Protein AF-A0A5B7VS23-F1 (afdb_monomer_lite)

Foldseek 3Di:
DDQDAPPVVVLVVLVVLLVVLLVDPDDVVNVVSLVVSLVVLVVCVVVRNYDPVSSVVSNVSSVVSSCVVVVNDD

Structure (mmCIF, N/CA/C/O backbone):
data_AF-A0A5B7VS23-F1
#
_entry.id   AF-A0A5B7VS23-F1
#
loop_
_atom_site.group_PDB
_atom_site.id
_atom_site.type_symbol
_atom_site.label_atom_id
_atom_site.label_alt_id
_atom_site.label_comp_id
_atom_site.label_asym_id
_atom_site.label_entity_id
_atom_site.label_seq_id
_atom_site.pdbx_PDB_ins_code
_atom_site.Cartn_x
_atom_site.Cartn_y
_atom_site.Cartn_z
_atom_site.occupancy
_atom_site.B_iso_or_equiv
_atom_site.auth_seq_id
_atom_site.auth_comp_id
_atom_site.auth_asym_id
_atom_site.auth_atom_id
_atom_site.pdbx_PDB_model_num
ATOM 1 N N . MET A 1 1 ? -15.635 -7.572 19.883 1.00 51.53 1 MET A N 1
ATOM 2 C CA . MET A 1 1 ? -14.385 -6.783 19.924 1.00 51.53 1 MET A CA 1
ATOM 3 C C . MET A 1 1 ? -14.619 -5.526 19.108 1.00 51.53 1 MET A C 1
ATOM 5 O O . MET A 1 1 ? -15.058 -5.666 17.976 1.00 51.53 1 MET A O 1
ATOM 9 N N . GLN A 1 2 ? -14.408 -4.331 19.667 1.00 60.44 2 GLN A N 1
ATOM 10 C CA . GLN A 1 2 ? -14.288 -3.122 18.846 1.00 60.44 2 GLN A CA 1
ATOM 11 C C . GLN A 1 2 ? -12.888 -3.142 18.233 1.00 60.44 2 GLN A C 1
ATOM 13 O O . GLN A 1 2 ? -11.902 -3.208 18.963 1.00 60.44 2 GLN A O 1
ATOM 18 N N . ILE A 1 3 ? -12.812 -3.187 16.906 1.00 69.25 3 ILE A N 1
ATOM 19 C CA . ILE A 1 3 ? -11.554 -3.029 16.183 1.00 69.25 3 ILE A CA 1
ATOM 20 C C . ILE A 1 3 ? -11.247 -1.532 16.182 1.00 69.25 3 ILE A C 1
ATOM 22 O O . ILE A 1 3 ? -12.086 -0.728 15.778 1.00 69.25 3 ILE A O 1
ATOM 26 N N . GLU A 1 4 ? -10.078 -1.156 16.696 1.00 79.88 4 GLU A N 1
ATOM 27 C CA . GLU A 1 4 ? -9.631 0.234 16.685 1.00 79.88 4 GLU A CA 1
ATOM 28 C C . GLU A 1 4 ? -9.217 0.613 15.259 1.00 79.88 4 GLU A C 1
ATOM 30 O O . GLU A 1 4 ? -8.189 0.162 14.744 1.00 79.88 4 GLU A O 1
ATOM 35 N N . GLN A 1 5 ? -10.056 1.418 14.611 1.00 82.44 5 GLN A N 1
ATOM 36 C CA . GLN A 1 5 ? -9.778 1.977 13.294 1.00 82.44 5 GLN A CA 1
ATOM 37 C C . GLN A 1 5 ? -8.550 2.887 13.338 1.00 82.44 5 GLN A C 1
ATOM 39 O O . GLN A 1 5 ? -8.385 3.682 14.260 1.00 82.44 5 GLN A O 1
ATOM 44 N N . ASN A 1 6 ? -7.714 2.794 12.304 1.00 84.12 6 ASN A N 1
ATOM 45 C CA . ASN A 1 6 ? -6.518 3.613 12.105 1.00 84.12 6 ASN A CA 1
ATOM 46 C C . ASN A 1 6 ? -5.507 3.538 13.258 1.00 84.12 6 ASN A C 1
ATOM 48 O O . ASN A 1 6 ? -4.771 4.497 13.497 1.00 84.12 6 ASN A O 1
ATOM 52 N N . ASN A 1 7 ? -5.442 2.403 13.961 1.00 89.31 7 ASN A N 1
ATOM 53 C CA . ASN A 1 7 ? -4.429 2.198 14.987 1.00 89.31 7 ASN A CA 1
ATOM 54 C C . ASN A 1 7 ? -3.014 2.489 14.417 1.00 89.31 7 ASN A C 1
ATOM 56 O O . ASN A 1 7 ? -2.690 2.003 13.323 1.00 89.31 7 ASN A O 1
ATOM 60 N N . PRO A 1 8 ? -2.146 3.217 15.148 1.00 85.31 8 PRO A N 1
ATOM 61 C CA . PRO A 1 8 ? -0.815 3.612 14.679 1.00 85.31 8 PRO A CA 1
ATOM 62 C C . PRO A 1 8 ? 0.041 2.453 14.156 1.00 85.31 8 PRO A C 1
ATOM 64 O O . PRO A 1 8 ? 0.740 2.600 13.158 1.00 85.31 8 PRO A O 1
ATOM 67 N N . THR A 1 9 ? -0.042 1.274 14.778 1.00 87.31 9 THR A N 1
ATOM 68 C CA . THR A 1 9 ? 0.696 0.075 14.358 1.00 87.31 9 THR A CA 1
ATOM 69 C C . THR A 1 9 ? 0.201 -0.469 13.017 1.00 87.31 9 THR A C 1
ATOM 71 O O . THR A 1 9 ? 1.000 -0.959 12.216 1.00 87.31 9 THR A O 1
ATOM 74 N N . THR A 1 10 ? -1.102 -0.386 12.737 1.00 86.69 10 THR A N 1
ATOM 75 C CA . THR A 1 10 ? -1.663 -0.765 11.430 1.00 86.69 10 THR A CA 1
ATOM 76 C C . THR A 1 10 ? -1.139 0.163 10.339 1.00 86.69 10 THR A C 1
ATOM 78 O O . THR A 1 10 ? -0.711 -0.314 9.286 1.00 86.69 10 THR A O 1
ATOM 81 N N . LEU A 1 11 ? -1.121 1.472 10.607 1.00 87.50 11 LEU A N 1
ATOM 82 C CA . LEU A 1 11 ? -0.633 2.471 9.656 1.00 87.50 11 LEU A CA 1
ATOM 83 C C . LEU A 1 11 ? 0.869 2.334 9.415 1.00 87.50 11 LEU A C 1
ATOM 85 O O . LEU A 1 11 ? 1.300 2.307 8.267 1.00 87.50 11 LEU A O 1
ATOM 89 N N . GLU A 1 12 ? 1.664 2.147 10.468 1.00 90.19 12 GLU A N 1
ATOM 90 C CA . GLU A 1 12 ? 3.107 1.919 10.350 1.00 90.19 12 GLU A CA 1
ATOM 91 C C . GLU A 1 12 ? 3.413 0.701 9.467 1.00 90.19 12 GLU A C 1
ATOM 93 O O . GLU A 1 12 ? 4.250 0.767 8.564 1.00 90.19 12 GLU A O 1
ATOM 98 N N . ARG A 1 13 ? 2.690 -0.408 9.668 1.00 88.44 13 ARG A N 1
ATOM 99 C CA . ARG A 1 13 ? 2.826 -1.606 8.826 1.00 88.44 13 ARG A CA 1
ATOM 100 C C . ARG A 1 13 ? 2.436 -1.334 7.378 1.00 88.44 13 ARG A C 1
ATOM 102 O O . ARG A 1 13 ? 3.096 -1.853 6.479 1.00 88.44 13 ARG A O 1
ATOM 109 N N . ALA A 1 14 ? 1.393 -0.536 7.154 1.00 86.69 14 ALA A N 1
ATOM 110 C CA . ALA A 1 14 ? 0.961 -0.162 5.816 1.00 86.69 14 ALA A CA 1
ATOM 111 C C . ALA A 1 14 ? 2.016 0.668 5.089 1.00 86.69 14 ALA A C 1
ATOM 113 O O . ALA A 1 14 ? 2.444 0.278 4.003 1.00 86.69 14 ALA A O 1
ATOM 114 N N . HIS A 1 15 ? 2.517 1.728 5.722 1.00 88.31 15 HIS A N 1
ATOM 115 C CA . HIS A 1 15 ? 3.587 2.544 5.156 1.00 88.31 15 HIS A CA 1
ATOM 116 C C . HIS A 1 15 ? 4.853 1.725 4.915 1.00 88.31 15 HIS A C 1
ATOM 118 O O . HIS A 1 15 ? 5.421 1.798 3.831 1.00 88.31 15 HIS A O 1
ATOM 124 N N . LYS A 1 16 ? 5.251 0.855 5.852 1.00 87.88 16 LYS A N 1
ATOM 125 C CA . LYS A 1 16 ? 6.408 -0.030 5.661 1.00 87.88 16 LYS A CA 1
ATOM 126 C C . LYS A 1 16 ? 6.259 -0.912 4.422 1.00 87.88 16 LYS A C 1
ATOM 128 O O . LYS A 1 16 ? 7.218 -1.093 3.677 1.00 87.88 16 LYS A O 1
ATOM 133 N N . LYS A 1 17 ? 5.066 -1.461 4.190 1.00 85.38 17 LYS A N 1
ATOM 134 C CA . LYS A 1 17 ? 4.797 -2.318 3.031 1.00 85.38 17 LYS A CA 1
ATOM 135 C C . LYS A 1 17 ? 4.802 -1.530 1.716 1.00 85.38 17 LYS A C 1
ATOM 137 O O . LYS A 1 17 ? 5.258 -2.059 0.709 1.00 85.38 17 LYS A O 1
ATOM 142 N N . ILE A 1 18 ? 4.368 -0.268 1.743 1.00 86.31 18 ILE A N 1
ATOM 143 C CA . ILE A 1 18 ? 4.501 0.665 0.615 1.00 86.31 18 ILE A CA 1
ATOM 144 C C . ILE A 1 18 ? 5.984 0.969 0.349 1.00 86.31 18 ILE A C 1
ATOM 146 O O . ILE A 1 18 ? 6.430 0.857 -0.788 1.00 86.31 18 ILE A O 1
ATOM 150 N N . THR A 1 19 ? 6.782 1.264 1.379 1.00 84.12 19 THR A N 1
ATOM 151 C CA . THR A 1 19 ? 8.228 1.515 1.236 1.00 84.12 19 THR A CA 1
ATOM 152 C C . THR A 1 19 ? 8.975 0.312 0.661 1.00 84.12 19 THR A C 1
ATOM 154 O O . THR A 1 19 ? 9.869 0.492 -0.154 1.00 84.12 19 THR A O 1
ATOM 157 N N . GLN A 1 20 ? 8.582 -0.917 1.007 1.00 80.25 20 GLN A N 1
ATOM 158 C CA . GLN A 1 20 ? 9.202 -2.140 0.476 1.00 80.25 20 GLN A CA 1
ATOM 159 C C . GLN A 1 20 ? 9.049 -2.328 -1.042 1.00 80.25 20 GLN A C 1
ATOM 161 O O . GLN A 1 20 ? 9.746 -3.167 -1.615 1.00 80.25 20 GLN A O 1
ATOM 166 N N . LEU A 1 21 ? 8.163 -1.579 -1.709 1.00 75.06 21 LEU A N 1
ATOM 167 C CA . LEU A 1 21 ? 8.149 -1.522 -3.172 1.00 75.06 21 LEU A CA 1
ATOM 168 C C . LEU A 1 21 ? 9.346 -0.754 -3.728 1.00 75.06 21 LEU A C 1
ATOM 170 O O . LEU A 1 21 ? 9.834 -1.114 -4.791 1.00 75.06 21 LEU A O 1
ATOM 174 N N . ALA A 1 22 ? 9.848 0.254 -3.012 1.00 68.00 22 ALA A N 1
ATOM 175 C CA . ALA A 1 22 ? 10.986 1.058 -3.453 1.00 68.00 22 ALA A CA 1
ATOM 176 C C . ALA A 1 22 ? 12.305 0.269 -3.494 1.00 68.00 22 ALA A C 1
ATOM 178 O O . ALA A 1 22 ? 13.186 0.606 -4.278 1.00 68.00 22 ALA A O 1
ATOM 179 N N . ASP A 1 23 ? 12.421 -0.800 -2.701 1.00 69.69 23 ASP A N 1
ATOM 180 C CA . ASP A 1 23 ? 13.607 -1.668 -2.663 1.00 69.69 23 ASP A CA 1
ATOM 181 C C . ASP A 1 23 ? 13.638 -2.710 -3.800 1.00 69.69 23 ASP A C 1
ATOM 183 O O . ASP A 1 23 ? 14.534 -3.554 -3.860 1.00 69.69 23 ASP A O 1
ATOM 187 N N . VAL A 1 24 ? 12.647 -2.702 -4.697 1.00 68.69 24 VAL A N 1
ATOM 188 C CA . VAL A 1 24 ? 12.549 -3.674 -5.789 1.00 68.69 24 VAL A CA 1
ATOM 189 C C . VAL A 1 24 ? 13.477 -3.277 -6.931 1.00 68.69 24 VAL A C 1
ATOM 191 O O . VAL A 1 24 ? 13.299 -2.246 -7.574 1.00 68.69 24 VAL A O 1
ATOM 194 N N . THR A 1 25 ? 14.446 -4.140 -7.221 1.00 64.19 25 THR A N 1
ATOM 195 C CA . THR A 1 25 ? 15.393 -3.974 -8.330 1.00 64.19 25 THR A CA 1
ATOM 196 C C . THR A 1 25 ? 14.956 -4.664 -9.624 1.00 64.19 25 THR A C 1
ATOM 198 O O . THR A 1 25 ? 15.560 -4.406 -10.664 1.00 64.19 25 THR A O 1
ATOM 201 N N . ASP A 1 26 ? 13.908 -5.499 -9.597 1.00 68.88 26 ASP A N 1
ATOM 202 C CA . ASP A 1 26 ? 13.470 -6.299 -10.748 1.00 68.88 26 ASP A CA 1
ATOM 203 C C . ASP A 1 26 ? 12.024 -5.983 -11.178 1.00 68.88 26 ASP A C 1
ATOM 205 O O . ASP A 1 26 ? 11.083 -6.023 -10.384 1.00 68.88 26 ASP A O 1
ATOM 209 N N . ARG A 1 27 ? 11.824 -5.662 -12.461 1.00 63.19 27 ARG A N 1
ATOM 210 C CA . ARG A 1 27 ? 10.529 -5.185 -12.995 1.00 63.19 27 ARG A CA 1
ATOM 211 C C . ARG A 1 27 ? 9.383 -6.208 -12.932 1.00 63.19 27 ARG A C 1
ATOM 213 O O . ARG A 1 27 ? 8.276 -5.791 -12.609 1.00 63.19 27 ARG A O 1
ATOM 220 N N . PRO A 1 28 ? 9.580 -7.513 -13.204 1.00 67.00 28 PRO A N 1
ATOM 221 C CA . PRO A 1 28 ? 8.506 -8.506 -13.085 1.00 67.00 28 PRO A CA 1
ATOM 222 C C . PRO A 1 28 ? 8.006 -8.670 -11.641 1.00 67.00 28 PRO A C 1
ATOM 224 O O . PRO A 1 28 ? 6.857 -9.043 -11.413 1.00 67.00 28 PRO A O 1
ATOM 227 N N . ASP A 1 29 ? 8.863 -8.375 -10.662 1.00 80.94 29 ASP A N 1
ATOM 228 C CA . ASP A 1 29 ? 8.546 -8.432 -9.233 1.00 80.94 29 ASP A CA 1
ATOM 229 C C . ASP A 1 29 ? 7.743 -7.196 -8.779 1.00 80.94 29 ASP A C 1
ATOM 231 O O . ASP A 1 29 ? 6.935 -7.270 -7.851 1.00 80.94 29 ASP A O 1
ATOM 235 N N . LEU A 1 30 ? 7.883 -6.067 -9.483 1.00 84.56 30 LEU A N 1
ATOM 236 C CA . LEU A 1 30 ? 7.212 -4.807 -9.157 1.00 84.56 30 LEU A CA 1
ATOM 237 C C . LEU A 1 30 ? 5.678 -4.905 -9.238 1.00 84.56 30 LEU A C 1
ATOM 239 O O . LEU A 1 30 ? 4.992 -4.550 -8.278 1.00 84.56 30 LEU A O 1
ATOM 243 N N . ASP A 1 31 ? 5.132 -5.413 -10.347 1.00 87.75 31 ASP A N 1
ATOM 244 C CA . ASP A 1 31 ? 3.674 -5.514 -10.552 1.00 87.75 31 ASP A CA 1
ATOM 245 C C . ASP A 1 31 ? 3.029 -6.547 -9.614 1.00 87.75 31 ASP A C 1
ATOM 247 O O . ASP A 1 31 ? 1.936 -6.334 -9.072 1.00 87.75 31 ASP A O 1
ATOM 251 N N . SER A 1 32 ? 3.735 -7.654 -9.367 1.00 87.44 32 SER A N 1
ATOM 252 C CA . SER A 1 32 ? 3.321 -8.682 -8.410 1.00 87.44 32 SER A CA 1
ATOM 253 C C . SER A 1 32 ? 3.238 -8.110 -6.993 1.00 87.44 32 SER A C 1
ATOM 255 O O . SER A 1 32 ? 2.213 -8.229 -6.316 1.00 87.44 32 SER A O 1
ATOM 257 N N . ARG A 1 33 ? 4.279 -7.398 -6.548 1.00 86.06 33 ARG A N 1
ATOM 258 C CA . ARG A 1 33 ? 4.304 -6.771 -5.220 1.00 86.06 33 ARG A CA 1
ATOM 259 C C . ARG A 1 33 ? 3.288 -5.654 -5.077 1.00 86.06 33 ARG A C 1
ATOM 261 O O . ARG A 1 33 ? 2.681 -5.544 -4.011 1.00 86.06 33 ARG A O 1
ATOM 268 N N . PHE A 1 34 ? 3.065 -4.866 -6.127 1.00 90.50 34 PHE A N 1
ATOM 269 C CA . PHE A 1 34 ? 2.011 -3.857 -6.134 1.00 90.50 34 PHE A CA 1
ATOM 270 C C . PHE A 1 34 ? 0.646 -4.514 -5.912 1.00 90.50 34 PHE A C 1
ATOM 272 O O . PHE A 1 34 ? -0.100 -4.100 -5.024 1.00 90.50 34 PHE A O 1
ATOM 279 N N . SER A 1 35 ? 0.365 -5.606 -6.628 1.00 90.81 35 SER A N 1
ATOM 280 C CA . SER A 1 35 ? -0.873 -6.377 -6.473 1.00 90.81 35 SER A CA 1
ATOM 281 C C . SER A 1 35 ? -1.032 -6.930 -5.050 1.00 90.81 35 SER A C 1
ATOM 283 O O . SER A 1 35 ? -2.101 -6.816 -4.447 1.00 90.81 35 SER A O 1
ATOM 285 N N . VAL A 1 36 ? 0.044 -7.466 -4.461 1.00 91.25 36 VAL A N 1
ATOM 286 C CA . VAL A 1 36 ? 0.050 -7.964 -3.074 1.0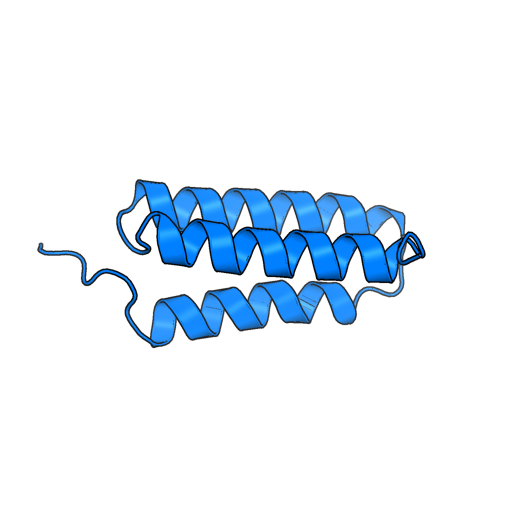0 91.25 36 VAL A CA 1
ATOM 287 C C . VAL A 1 36 ? -0.180 -6.841 -2.055 1.00 91.25 36 VAL A C 1
ATOM 289 O O . VAL A 1 36 ? -0.922 -7.026 -1.085 1.00 91.25 36 VAL A O 1
ATOM 292 N N . ALA A 1 37 ? 0.448 -5.677 -2.234 1.00 91.88 37 ALA A N 1
ATOM 293 C CA . ALA A 1 37 ? 0.264 -4.523 -1.356 1.00 91.88 37 ALA A CA 1
ATOM 294 C C . ALA A 1 37 ? -1.166 -3.966 -1.454 1.00 91.88 37 ALA A C 1
ATOM 296 O O . ALA A 1 37 ? -1.801 -3.739 -0.424 1.00 91.88 37 ALA A O 1
ATOM 297 N N . SER A 1 38 ? -1.699 -3.844 -2.671 1.00 93.75 38 SER A N 1
ATOM 298 C CA . SER A 1 38 ? -3.069 -3.401 -2.957 1.00 93.75 38 SER A CA 1
ATOM 299 C C . SER A 1 38 ? -4.121 -4.321 -2.320 1.00 93.75 38 SER A C 1
ATOM 301 O O . SER A 1 38 ? -5.014 -3.863 -1.596 1.00 93.75 38 SER A O 1
ATOM 303 N N . GLY A 1 39 ? -3.969 -5.639 -2.490 1.00 93.25 39 GLY A N 1
ATOM 304 C CA . GLY A 1 39 ? -4.842 -6.630 -1.857 1.00 93.25 39 GLY A CA 1
ATOM 305 C C . GLY A 1 39 ? -4.791 -6.566 -0.329 1.00 93.25 39 GLY A C 1
ATOM 306 O O . GLY A 1 39 ? -5.818 -6.653 0.343 1.00 93.25 39 GLY A O 1
ATOM 307 N N . TRP A 1 40 ? -3.608 -6.332 0.236 1.00 93.75 40 TRP A N 1
ATOM 308 C CA . TRP A 1 40 ? -3.448 -6.189 1.680 1.00 93.75 40 TRP A CA 1
ATOM 309 C C . TRP A 1 40 ? -4.086 -4.901 2.229 1.00 93.75 40 TRP A C 1
ATOM 311 O O . TRP A 1 40 ? -4.774 -4.962 3.246 1.00 93.75 40 TRP A O 1
ATOM 321 N N . LEU A 1 41 ? -3.946 -3.757 1.546 1.00 93.44 41 LEU A N 1
ATOM 322 C CA . LEU A 1 41 ? -4.647 -2.514 1.911 1.00 93.44 41 LEU A CA 1
ATOM 323 C C . LEU A 1 41 ? -6.172 -2.660 1.827 1.00 93.44 41 LEU A C 1
ATOM 325 O O . LEU A 1 41 ? -6.900 -2.073 2.630 1.00 93.44 41 LEU A O 1
ATOM 329 N N . SER A 1 42 ? -6.656 -3.448 0.865 1.00 93.56 42 SER A N 1
ATOM 330 C CA . SER A 1 42 ? -8.078 -3.772 0.725 1.00 93.56 42 SER A CA 1
ATOM 331 C C . SER A 1 42 ? -8.575 -4.631 1.888 1.00 93.56 42 SER A C 1
ATOM 333 O O . SER A 1 42 ? -9.63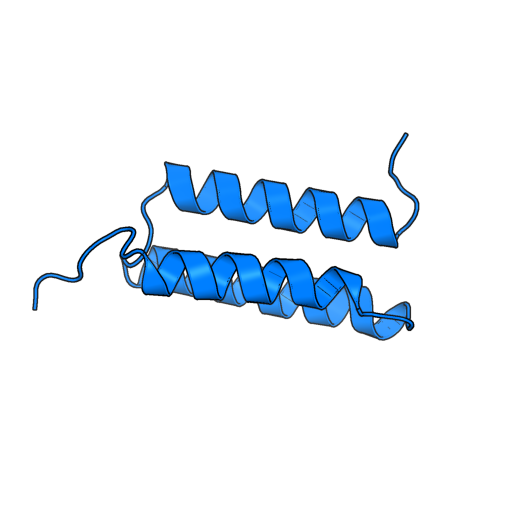1 -4.345 2.448 1.00 93.56 42 SER A O 1
ATOM 335 N N . ALA A 1 43 ? -7.785 -5.620 2.317 1.00 93.12 43 ALA A N 1
ATOM 336 C CA . ALA A 1 43 ? -8.097 -6.428 3.493 1.00 93.12 43 ALA A CA 1
ATOM 337 C C . ALA A 1 43 ? -8.183 -5.574 4.769 1.00 93.12 43 ALA A C 1
ATOM 339 O O . ALA A 1 43 ? -9.141 -5.714 5.520 1.00 93.12 43 ALA A O 1
ATOM 340 N N . LEU A 1 44 ? -7.259 -4.6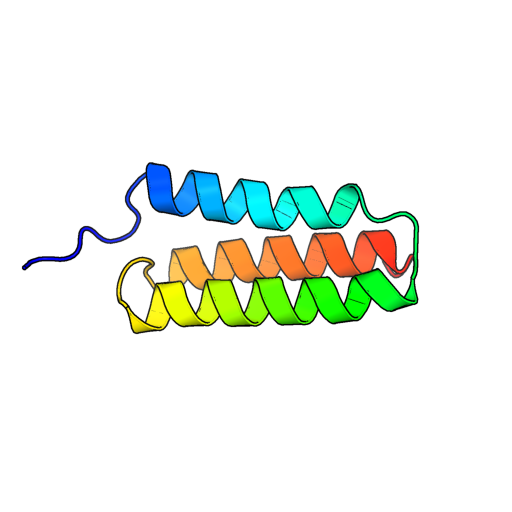25 4.981 1.00 90.81 44 LEU A N 1
ATOM 341 C CA . LEU A 1 44 ? -7.330 -3.716 6.136 1.00 90.81 44 LEU A CA 1
ATOM 342 C C . LEU A 1 44 ? -8.650 -2.935 6.201 1.00 90.81 44 LEU A C 1
ATOM 344 O O . LEU A 1 44 ? -9.217 -2.771 7.279 1.00 90.81 44 LEU A O 1
ATOM 348 N N . ARG A 1 45 ? -9.156 -2.475 5.053 1.00 93.06 45 ARG A N 1
ATOM 349 C CA . ARG A 1 45 ? -10.433 -1.757 4.982 1.00 93.06 45 ARG A CA 1
ATOM 350 C C . ARG A 1 45 ? -11.619 -2.675 5.274 1.00 93.06 45 ARG A C 1
ATOM 352 O O . ARG A 1 45 ? -12.530 -2.273 5.991 1.00 93.06 45 ARG A O 1
ATOM 359 N N . LEU A 1 46 ? -11.618 -3.889 4.718 1.00 92.94 46 LEU A N 1
ATOM 360 C CA . LEU A 1 46 ? -12.690 -4.872 4.926 1.00 92.94 46 LEU A CA 1
ATOM 361 C C . LEU A 1 46 ? -12.784 -5.321 6.388 1.00 92.94 46 LEU A C 1
ATOM 363 O O . LEU A 1 46 ? -13.883 -5.444 6.918 1.00 92.94 46 LEU A O 1
ATOM 367 N N . GLU A 1 47 ? -11.640 -5.477 7.050 1.00 90.75 47 GLU A N 1
ATOM 368 C CA . GLU A 1 47 ? -11.548 -5.791 8.480 1.00 90.75 47 GLU A CA 1
ATOM 369 C C . GLU A 1 47 ? -11.871 -4.583 9.380 1.00 90.75 47 GL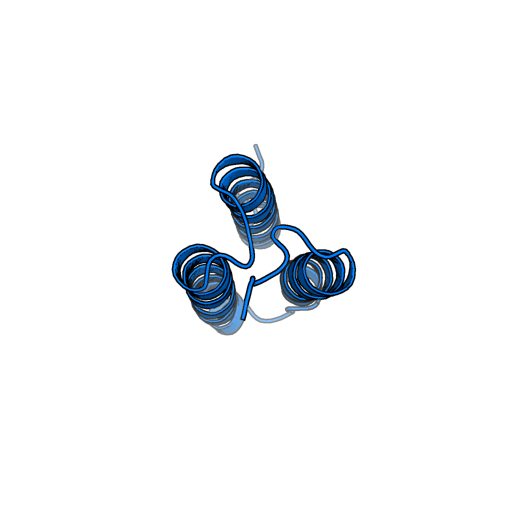U A C 1
ATOM 371 O O . GLU A 1 47 ? -11.814 -4.680 10.603 1.00 90.75 47 GLU A O 1
ATOM 376 N N . GLY A 1 48 ? -12.178 -3.415 8.801 1.00 89.81 48 GLY A N 1
ATOM 377 C CA . GLY A 1 48 ? -12.435 -2.194 9.559 1.00 89.81 48 GLY A CA 1
ATOM 378 C C . GLY A 1 48 ? -11.217 -1.707 10.348 1.00 89.81 48 GLY A C 1
ATOM 379 O O . GLY A 1 48 ? -11.382 -1.020 11.346 1.00 89.81 48 GLY A O 1
ATOM 380 N N . LEU A 1 49 ? -9.999 -2.062 9.926 1.00 90.75 49 LEU A N 1
ATOM 381 C CA . LEU A 1 49 ? -8.746 -1.592 10.527 1.00 90.75 49 LEU A CA 1
ATOM 382 C C . LEU A 1 49 ? -8.339 -0.217 9.995 1.00 90.75 49 LEU A C 1
ATOM 384 O O . LEU A 1 49 ? -7.590 0.502 10.653 1.00 90.75 49 LEU A O 1
ATOM 388 N N . THR A 1 50 ? -8.830 0.152 8.814 1.00 91.69 50 THR A N 1
ATOM 389 C CA . THR A 1 50 ? -8.693 1.490 8.241 1.00 91.69 50 THR A CA 1
ATOM 390 C C . THR A 1 50 ? -10.048 2.025 7.808 1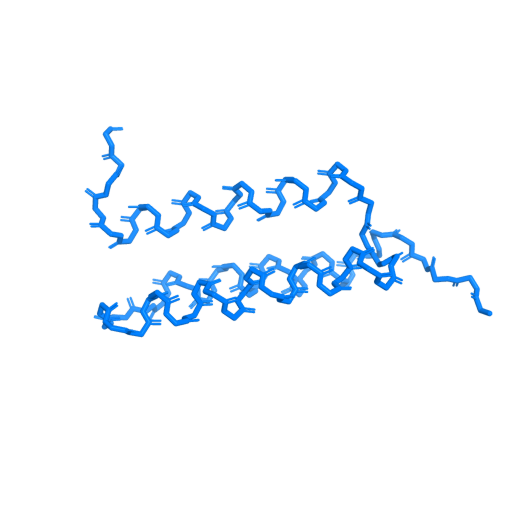.00 91.69 50 THR A C 1
ATOM 392 O O . THR A 1 50 ? -10.920 1.273 7.362 1.00 91.69 50 THR A O 1
ATOM 395 N N . ASP A 1 51 ? -10.238 3.335 7.940 1.00 92.56 51 ASP A N 1
ATOM 396 C CA . ASP A 1 51 ? -11.400 3.999 7.356 1.00 92.56 51 ASP A CA 1
ATOM 397 C C . ASP A 1 51 ? -11.216 4.259 5.847 1.00 92.56 51 ASP A C 1
ATOM 399 O O . ASP A 1 51 ? -10.168 3.989 5.249 1.00 92.56 51 ASP A O 1
ATOM 403 N N . SER A 1 52 ? -12.263 4.787 5.204 1.00 92.06 52 SER A N 1
ATOM 404 C CA . SER A 1 52 ? -12.236 5.058 3.765 1.00 92.06 52 SER A CA 1
ATOM 405 C C . SER A 1 52 ? -11.242 6.152 3.365 1.00 92.06 52 SER A C 1
ATOM 407 O O . SER A 1 52 ? -10.720 6.091 2.254 1.00 92.06 52 SER A O 1
ATOM 409 N N . GLN A 1 53 ? -11.009 7.157 4.210 1.00 94.19 53 GLN A N 1
ATOM 410 C CA . GLN A 1 53 ? -10.094 8.258 3.916 1.00 94.19 53 GLN A CA 1
ATOM 411 C C . GLN A 1 53 ? -8.646 7.774 4.004 1.00 94.19 53 GLN A C 1
ATOM 413 O O . GLN A 1 53 ? -7.871 7.975 3.069 1.00 94.19 53 GLN A O 1
ATOM 418 N N . THR A 1 54 ? -8.299 7.076 5.082 1.00 93.00 54 THR A N 1
ATOM 419 C CA . THR A 1 54 ? -6.975 6.491 5.292 1.00 93.00 54 THR A CA 1
ATOM 420 C C . THR A 1 54 ? -6.655 5.439 4.241 1.00 93.00 54 THR A C 1
ATOM 422 O O . THR A 1 54 ? -5.558 5.444 3.688 1.00 93.00 54 THR A O 1
ATOM 425 N N . HIS A 1 55 ? -7.612 4.573 3.898 1.00 94.19 55 HIS A N 1
ATOM 426 C CA . HIS A 1 55 ? -7.424 3.610 2.816 1.00 94.19 55 HIS A CA 1
ATOM 427 C C . HIS A 1 55 ? -7.131 4.302 1.477 1.00 94.19 55 HIS A C 1
ATOM 429 O O . HIS A 1 55 ? -6.179 3.915 0.804 1.00 94.19 55 HIS A O 1
ATOM 435 N N . HIS A 1 56 ? -7.895 5.336 1.099 1.00 95.19 56 HIS A N 1
ATOM 436 C CA . HIS A 1 56 ? -7.621 6.079 -0.136 1.00 95.19 56 HIS A CA 1
ATOM 437 C C . HIS A 1 56 ? -6.247 6.761 -0.116 1.00 95.19 56 HIS A C 1
ATOM 439 O O . HIS A 1 56 ? -5.553 6.727 -1.129 1.00 95.19 56 HIS A O 1
ATOM 445 N N . GLY A 1 57 ? -5.827 7.329 1.020 1.00 94.69 57 GLY A N 1
ATOM 446 C CA . GLY A 1 57 ? -4.492 7.920 1.170 1.00 94.69 57 GLY A CA 1
ATOM 447 C C . GLY A 1 57 ? -3.373 6.898 0.953 1.00 94.69 57 GLY A C 1
ATOM 448 O O . GLY A 1 57 ? -2.517 7.091 0.092 1.00 94.69 57 GLY A O 1
ATOM 449 N N . LEU A 1 58 ? -3.443 5.761 1.652 1.00 93.06 58 LEU A N 1
ATOM 450 C CA . LEU A 1 58 ? -2.470 4.671 1.524 1.00 93.06 58 LEU A CA 1
ATOM 451 C C . LEU A 1 58 ? -2.434 4.088 0.104 1.00 93.06 58 LEU A C 1
ATOM 453 O O . LEU A 1 58 ? -1.367 3.743 -0.401 1.00 93.06 58 LEU A O 1
ATOM 457 N N . TYR A 1 59 ? -3.590 3.984 -0.553 1.00 94.38 59 TYR A N 1
ATOM 458 C CA . TYR A 1 59 ? -3.671 3.494 -1.926 1.00 94.38 59 TYR A CA 1
ATOM 459 C C . TYR A 1 59 ? -3.042 4.476 -2.924 1.00 94.38 59 TYR A C 1
ATOM 461 O O . TYR A 1 59 ? -2.283 4.064 -3.797 1.00 94.38 59 TYR A O 1
ATOM 469 N N . ALA A 1 60 ? -3.287 5.778 -2.763 1.00 94.12 60 ALA A N 1
ATOM 470 C CA . ALA A 1 60 ? -2.675 6.805 -3.602 1.00 94.12 60 ALA A CA 1
ATOM 471 C C . ALA A 1 60 ? -1.144 6.853 -3.437 1.00 94.12 60 ALA A C 1
ATOM 473 O O . ALA A 1 60 ? -0.416 7.005 -4.419 1.00 94.12 60 ALA A O 1
ATOM 474 N N . GLU A 1 61 ? -0.639 6.684 -2.210 1.00 93.38 61 GLU A N 1
ATOM 475 C CA . GLU A 1 61 ? 0.799 6.541 -1.944 1.00 93.38 61 GLU A CA 1
ATOM 476 C C . GLU A 1 61 ? 1.388 5.314 -2.654 1.00 93.38 61 GLU A C 1
ATOM 478 O O . GLU A 1 61 ? 2.436 5.411 -3.298 1.00 93.38 61 GLU A O 1
ATOM 483 N N . LEU A 1 62 ? 0.687 4.179 -2.583 1.00 92.56 62 LEU A N 1
ATOM 484 C CA . LEU A 1 62 ? 1.068 2.936 -3.245 1.00 92.56 62 LEU A CA 1
ATOM 485 C C . LEU A 1 62 ? 1.141 3.093 -4.776 1.00 92.56 62 LEU A C 1
ATOM 487 O O . LEU A 1 62 ? 2.137 2.707 -5.390 1.00 92.56 62 LEU A O 1
ATOM 491 N N . GLU A 1 63 ? 0.121 3.687 -5.398 1.00 92.06 63 GLU A N 1
ATOM 492 C CA . GLU A 1 63 ? 0.099 3.955 -6.843 1.00 92.06 63 GLU A CA 1
ATOM 493 C C . GLU A 1 63 ? 1.207 4.915 -7.268 1.00 92.06 63 GLU A C 1
ATOM 495 O O . GLU A 1 63 ? 1.855 4.706 -8.294 1.00 92.06 63 GLU A O 1
ATOM 500 N N . LYS A 1 64 ? 1.455 5.962 -6.475 1.00 90.88 64 LYS A N 1
ATOM 501 C CA . LYS A 1 64 ? 2.537 6.911 -6.745 1.00 90.88 64 LYS A CA 1
ATOM 502 C C . LYS A 1 64 ? 3.897 6.214 -6.729 1.00 90.88 64 LYS A C 1
ATOM 504 O O . LYS A 1 64 ? 4.700 6.449 -7.630 1.00 90.88 64 LYS A O 1
ATOM 509 N N . ALA A 1 65 ? 4.149 5.354 -5.741 1.00 88.69 65 ALA A N 1
ATOM 510 C CA . ALA A 1 65 ? 5.390 4.586 -5.652 1.00 88.69 65 ALA A CA 1
ATOM 511 C C . ALA A 1 65 ? 5.558 3.632 -6.846 1.00 88.69 65 ALA A C 1
ATOM 513 O O . ALA A 1 65 ? 6.633 3.564 -7.439 1.00 88.69 65 ALA A O 1
ATOM 514 N N . HIS A 1 66 ? 4.488 2.944 -7.251 1.00 90.56 66 HIS A N 1
ATOM 515 C CA . HIS A 1 66 ? 4.508 2.038 -8.403 1.00 90.56 66 HIS A CA 1
ATOM 516 C C . HIS A 1 66 ? 4.803 2.766 -9.720 1.00 90.56 66 HIS A C 1
ATOM 518 O O . HIS A 1 66 ? 5.707 2.357 -10.450 1.00 90.56 66 HIS A O 1
ATOM 524 N N . LYS A 1 67 ? 4.134 3.897 -9.982 1.00 88.88 67 LYS A N 1
ATOM 525 C CA . LYS A 1 67 ? 4.396 4.742 -11.163 1.00 88.88 67 LYS A CA 1
ATOM 526 C C . LYS A 1 67 ? 5.827 5.271 -11.185 1.00 88.88 67 LYS A C 1
ATOM 528 O O . LYS A 1 67 ? 6.474 5.240 -12.230 1.00 88.88 67 LYS A O 1
ATOM 533 N N . ALA A 1 68 ? 6.342 5.700 -10.030 1.00 86.88 68 ALA A N 1
ATOM 534 C CA . ALA A 1 68 ? 7.722 6.161 -9.899 1.00 86.88 68 ALA A CA 1
ATOM 535 C C . ALA A 1 68 ? 8.728 5.089 -10.338 1.00 86.88 68 ALA A C 1
ATOM 537 O O . ALA A 1 68 ? 9.643 5.370 -11.106 1.00 86.88 68 ALA A O 1
ATOM 538 N N . LEU A 1 69 ? 8.517 3.846 -9.902 1.00 85.69 69 LEU A N 1
ATOM 539 C CA . LEU A 1 69 ? 9.393 2.714 -10.211 1.00 85.69 69 LEU A CA 1
ATOM 540 C C . LEU A 1 69 ? 9.236 2.209 -11.652 1.00 85.69 69 LEU A C 1
ATOM 542 O O . LEU A 1 69 ? 10.201 1.724 -12.245 1.00 85.69 69 LEU A O 1
ATOM 546 N N . ARG A 1 70 ? 8.049 2.361 -12.251 1.00 86.06 70 ARG A N 1
ATOM 547 C CA . ARG A 1 70 ? 7.838 2.101 -13.685 1.00 86.06 70 ARG A CA 1
ATOM 548 C C . ARG A 1 70 ? 8.452 3.175 -14.590 1.00 86.06 70 ARG A C 1
ATOM 550 O O . ARG A 1 70 ? 8.618 2.915 -15.781 1.00 86.06 70 ARG A O 1
ATOM 557 N N . GLY A 1 71 ? 8.844 4.326 -14.037 1.00 82.75 71 GLY A N 1
ATOM 558 C CA . GLY A 1 71 ? 9.329 5.476 -14.805 1.00 82.75 71 GLY A CA 1
ATOM 559 C C . GLY A 1 71 ? 8.201 6.258 -15.484 1.00 82.75 71 GLY A C 1
ATOM 560 O O . GLY A 1 71 ? 8.433 6.889 -16.506 1.00 82.75 71 GLY A O 1
ATOM 561 N N . GLU A 1 72 ? 6.987 6.189 -14.934 1.00 79.00 72 GLU A N 1
ATOM 562 C CA . GLU A 1 72 ? 5.772 6.861 -15.424 1.00 79.00 72 GLU A CA 1
ATOM 563 C C . GLU A 1 72 ? 5.445 8.134 -14.613 1.00 79.00 72 GLU A C 1
ATOM 565 O O . GLU A 1 72 ? 4.301 8.586 -14.584 1.00 79.00 72 GLU A O 1
ATOM 570 N N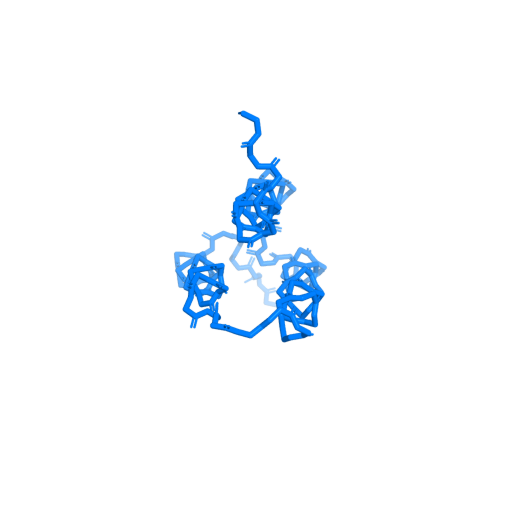 . LEU A 1 73 ? 6.428 8.686 -13.892 1.00 65.00 73 LEU A N 1
ATOM 571 C CA . LEU A 1 73 ? 6.330 10.035 -13.336 1.00 65.00 73 LEU A CA 1
ATOM 572 C C . LEU A 1 73 ? 6.694 11.030 -14.445 1.00 65.00 73 LEU A C 1
ATOM 574 O O . LEU A 1 73 ? 7.878 11.206 -14.726 1.00 65.00 73 LEU A O 1
ATOM 578 N N . ASP A 1 74 ? 5.678 11.629 -15.069 1.00 55.50 74 ASP A N 1
ATOM 579 C CA . ASP A 1 74 ? 5.812 12.897 -15.805 1.00 55.50 74 ASP A CA 1
ATOM 580 C C . ASP A 1 74 ? 6.248 14.037 -14.866 1.00 55.50 74 ASP A C 1
ATOM 582 O O . ASP A 1 74 ? 5.651 14.167 -13.765 1.00 55.50 74 ASP A O 1
#

Secondary structure (DSSP, 8-state):
----TT-HHHHHHHHHHHHHHHT---HHHHHHHHHHHHHHHHHHHHTTSS-HHHHHHHHHHHHHHHHHHHT---

Radius of gyration: 12.88 Å; chains: 1; bounding box: 30×22×36 Å

Sequence (74 aa):
MQIEQNNPTTLERAHKKITQLADVTDRPDLDSRFSVASGWLSALRLEGLTDSQTHHGLYAELEKAHKALRGELD

pLDDT: mean 85.04, std 10.25, range [51.53, 95.19]